Protein AF-A0A954D3Q6-F1 (afdb_monomer_lite)

Sequence (70 aa):
MSATPSKVRIRLPLVGFPRHESEDVWAVPAEEGEGTWRVVTAPFLSADVHSGDRISVSPSGGFLRYEGVV

pLDDT: mean 75.75, std 11.82, range [39.69, 90.19]

Radius of gyration: 11.85 Å; chains: 1; bounding box: 26×19×38 Å

Foldseek 3Di:
DDPQPQKDWEWADFPPPPPDDIDTWIWGADPDDDQKTATCDDDPRRVADDHRWIWGWDDDPNHTYTDGTD

Secondary structure (DSSP, 8-state):
--PPPSSEEEEEEPSS-TTT-EEEEEEEE-SSSTTEEEEEE--TTSTT--TT-EEEEEEETTEEEEEEE-

Structure (mmCIF, N/CA/C/O backbone):
data_AF-A0A954D3Q6-F1
#
_entry.id   AF-A0A954D3Q6-F1
#
loop_
_atom_site.group_PDB
_atom_site.id
_atom_site.type_symbol
_atom_site.label_atom_id
_atom_site.label_alt_id
_atom_site.label_comp_id
_atom_site.label_asym_id
_atom_site.label_entity_id
_atom_site.label_seq_id
_atom_site.pdbx_PDB_ins_code
_atom_site.Cartn_x
_atom_site.Cartn_y
_atom_site.Cartn_z
_atom_site.occupancy
_atom_site.B_iso_or_equiv
_atom_site.auth_seq_id
_atom_site.auth_comp_id
_atom_site.auth_asym_id
_atom_site.auth_atom_id
_atom_site.pdbx_PDB_model_num
ATOM 1 N N . MET A 1 1 ? -15.792 -5.206 18.441 1.00 39.69 1 MET A N 1
ATOM 2 C CA . MET A 1 1 ? -14.673 -4.251 18.286 1.00 39.69 1 MET A CA 1
ATOM 3 C C . MET A 1 1 ? -13.827 -4.734 17.121 1.00 39.69 1 MET A C 1
ATOM 5 O O . MET A 1 1 ? -13.337 -5.851 17.198 1.00 39.69 1 MET A O 1
ATOM 9 N N . SER A 1 2 ? -13.750 -3.972 16.026 1.00 50.09 2 SER A N 1
ATOM 10 C CA . SER A 1 2 ? -12.914 -4.330 14.873 1.00 50.09 2 SER A CA 1
ATOM 11 C C . SER A 1 2 ? -11.496 -3.847 15.163 1.00 50.09 2 SER A C 1
ATOM 13 O O . SER A 1 2 ? -11.289 -2.647 15.325 1.00 50.09 2 SER A O 1
ATOM 15 N N . ALA A 1 3 ? -10.549 -4.765 15.346 1.00 58.31 3 ALA A N 1
ATOM 16 C CA . ALA A 1 3 ? -9.152 -4.399 15.527 1.00 58.31 3 ALA A CA 1
ATOM 17 C C . ALA A 1 3 ? -8.625 -3.862 14.194 1.00 58.31 3 ALA A C 1
ATOM 19 O O . ALA A 1 3 ? -8.659 -4.581 13.195 1.00 58.31 3 ALA A O 1
ATOM 20 N N . THR A 1 4 ? -8.154 -2.614 14.166 1.00 59.84 4 THR A N 1
ATOM 21 C CA . THR A 1 4 ? -7.445 -2.089 12.998 1.00 59.84 4 THR A CA 1
ATOM 22 C C . THR A 1 4 ? -6.234 -2.987 12.748 1.00 59.84 4 THR A C 1
ATOM 24 O O . THR A 1 4 ? -5.403 -3.138 13.650 1.00 59.84 4 THR A O 1
ATOM 27 N N . PRO A 1 5 ? -6.130 -3.639 11.579 1.00 66.31 5 PRO A N 1
ATOM 28 C CA . PRO A 1 5 ? -5.037 -4.560 11.332 1.00 66.31 5 PRO A CA 1
ATOM 29 C C . PRO A 1 5 ? -3.709 -3.799 11.372 1.00 66.31 5 PRO A C 1
ATOM 31 O O . PRO A 1 5 ? -3.513 -2.833 10.640 1.00 66.31 5 PRO A O 1
ATOM 34 N N . SER A 1 6 ? -2.783 -4.246 12.226 1.00 77.06 6 SER A N 1
ATOM 35 C CA . SER A 1 6 ? -1.472 -3.604 12.413 1.00 77.06 6 SER A CA 1
ATOM 36 C C . SER A 1 6 ? -0.593 -3.668 11.162 1.00 77.06 6 SER A C 1
ATOM 38 O O . SER A 1 6 ? 0.379 -2.929 11.058 1.00 77.06 6 SER A O 1
ATOM 40 N N . LYS A 1 7 ? -0.921 -4.565 10.224 1.00 81.31 7 LYS A N 1
ATOM 41 C CA . LYS A 1 7 ? -0.264 -4.739 8.930 1.00 81.31 7 LYS A CA 1
ATOM 42 C C . LYS A 1 7 ? -1.248 -5.367 7.943 1.00 81.31 7 LYS A C 1
ATOM 44 O O . LYS A 1 7 ? -1.932 -6.328 8.294 1.00 81.31 7 LYS A O 1
ATOM 49 N N . VAL A 1 8 ? -1.288 -4.869 6.713 1.00 84.06 8 VAL A N 1
ATOM 50 C CA . VAL A 1 8 ? -2.132 -5.400 5.631 1.00 84.06 8 VAL A CA 1
ATOM 51 C C . VAL A 1 8 ? -1.315 -5.662 4.382 1.00 84.06 8 VAL A C 1
ATOM 53 O O . VAL A 1 8 ? -0.262 -5.061 4.159 1.00 84.06 8 VAL A O 1
ATOM 56 N N . ARG A 1 9 ? -1.830 -6.577 3.565 1.00 84.00 9 ARG A N 1
ATOM 57 C CA . ARG A 1 9 ? -1.322 -6.838 2.227 1.00 84.00 9 ARG A CA 1
ATOM 58 C C . ARG A 1 9 ? -2.175 -6.064 1.227 1.00 84.00 9 ARG A C 1
ATOM 60 O O . ARG A 1 9 ? -3.393 -6.233 1.225 1.00 84.00 9 ARG A O 1
ATOM 67 N N . ILE A 1 10 ? -1.547 -5.218 0.419 1.00 81.06 10 ILE A N 1
ATOM 68 C CA . ILE A 1 10 ? -2.210 -4.408 -0.610 1.00 81.06 10 ILE A CA 1
ATOM 69 C C . ILE A 1 10 ? -1.693 -4.857 -1.962 1.00 81.06 10 ILE A C 1
ATOM 71 O O . ILE A 1 10 ? -0.503 -5.108 -2.121 1.00 81.06 10 ILE A O 1
ATOM 75 N N . ARG A 1 11 ? -2.595 -4.964 -2.929 1.00 79.81 11 ARG A N 1
ATOM 76 C CA . ARG A 1 11 ? -2.255 -5.370 -4.284 1.00 79.81 11 ARG A CA 1
ATOM 77 C C . ARG A 1 11 ? -2.093 -4.135 -5.159 1.00 79.81 11 ARG A C 1
ATOM 79 O O . ARG A 1 11 ? -3.067 -3.414 -5.377 1.00 79.81 11 ARG A O 1
ATOM 86 N N . LEU A 1 12 ? -0.877 -3.897 -5.639 1.00 78.00 12 LEU A N 1
ATOM 87 C CA . LEU A 1 12 ? -0.550 -2.797 -6.540 1.00 78.00 12 LEU A CA 1
ATOM 88 C C . LEU A 1 12 ? -0.537 -3.288 -7.992 1.00 78.00 12 LEU A C 1
ATOM 90 O O . LEU A 1 12 ? -0.053 -4.390 -8.252 1.00 78.00 12 LEU A O 1
ATOM 94 N N . PRO A 1 13 ? -1.051 -2.505 -8.952 1.00 73.25 13 PRO A N 1
ATOM 95 C CA . PRO A 1 13 ? -0.845 -2.792 -10.367 1.00 73.25 13 PRO A CA 1
ATOM 96 C C . PRO A 1 13 ? 0.618 -2.530 -10.761 1.00 73.25 13 PRO A C 1
ATOM 98 O O . PRO A 1 13 ? 1.181 -1.505 -10.376 1.00 73.25 13 PRO A O 1
ATOM 101 N N . LEU A 1 14 ? 1.226 -3.412 -11.562 1.00 70.06 14 LEU A N 1
ATOM 102 C CA . LEU A 1 14 ? 2.506 -3.106 -12.206 1.00 70.06 14 LEU A CA 1
ATOM 103 C C . LEU A 1 14 ? 2.289 -2.137 -13.376 1.00 70.06 14 LEU A C 1
ATOM 105 O O . LEU A 1 14 ? 1.410 -2.341 -14.217 1.00 70.06 14 LEU A O 1
ATOM 109 N N . VAL A 1 15 ? 3.115 -1.096 -13.466 1.00 63.00 15 VAL A N 1
ATOM 110 C CA . VAL A 1 15 ? 3.114 -0.171 -14.611 1.00 63.00 15 VAL A CA 1
ATOM 111 C C . VAL A 1 15 ? 4.127 -0.668 -15.639 1.00 63.00 15 VAL A C 1
ATOM 113 O O . VAL A 1 15 ? 5.190 -1.173 -15.292 1.00 63.00 15 VAL A O 1
ATOM 116 N N . GLY A 1 16 ? 3.795 -0.556 -16.925 1.00 58.19 16 GLY A N 1
ATOM 117 C CA . GLY A 1 16 ? 4.653 -1.040 -18.016 1.00 58.19 16 GLY A CA 1
ATOM 118 C C . GLY A 1 16 ? 4.502 -2.533 -18.330 1.00 58.19 16 GLY A C 1
ATOM 119 O O . GLY A 1 16 ? 5.001 -2.985 -19.358 1.00 58.19 16 GLY A O 1
ATOM 120 N N . PHE A 1 17 ? 3.733 -3.272 -17.525 1.00 56.28 17 PHE A N 1
ATOM 121 C CA . PHE A 1 17 ? 3.357 -4.664 -17.772 1.00 56.28 17 PHE A CA 1
ATOM 122 C C . PHE A 1 17 ? 1.853 -4.736 -18.076 1.00 56.28 17 PHE A C 1
ATOM 124 O O . PHE A 1 17 ? 1.042 -4.976 -17.183 1.00 56.28 17 PHE A O 1
ATOM 131 N N . PRO A 1 18 ? 1.429 -4.531 -19.340 1.00 51.75 18 PRO A N 1
ATOM 132 C CA . PRO A 1 18 ? 0.016 -4.398 -19.725 1.00 51.75 18 PRO A CA 1
ATOM 133 C C . PRO A 1 18 ? -0.825 -5.677 -19.543 1.00 51.75 18 PRO A C 1
ATOM 135 O O . PRO A 1 18 ? -1.983 -5.720 -19.951 1.00 51.75 18 PRO A O 1
ATOM 138 N N . ARG A 1 19 ? -0.263 -6.736 -18.949 1.00 54.16 19 ARG A N 1
ATOM 139 C CA . ARG A 1 19 ? -0.927 -8.017 -18.707 1.00 54.16 19 ARG A CA 1
ATOM 140 C C . ARG A 1 19 ? -0.874 -8.373 -17.223 1.00 54.16 19 ARG A C 1
ATOM 142 O O . ARG A 1 19 ? -0.098 -9.226 -16.832 1.00 54.16 19 ARG A O 1
ATOM 149 N N . HIS A 1 20 ? -1.749 -7.755 -16.432 1.00 52.62 20 HIS A N 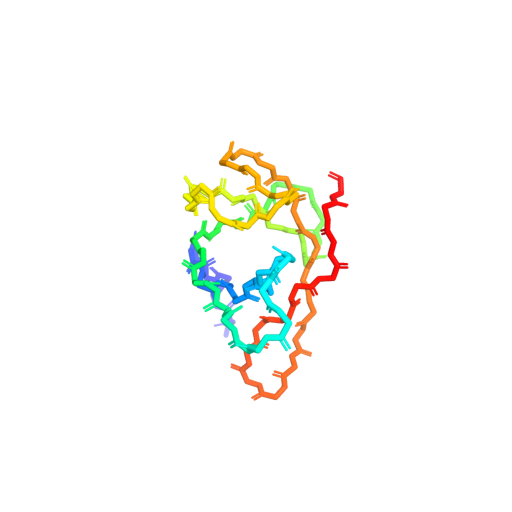1
ATOM 150 C CA . HIS A 1 20 ? -2.267 -8.290 -15.159 1.00 52.62 20 HIS A CA 1
ATOM 151 C C . HIS A 1 20 ? -1.275 -8.661 -14.052 1.00 52.62 20 HIS A C 1
ATOM 153 O O . HIS A 1 20 ? -1.686 -9.281 -13.070 1.00 52.62 20 HIS A O 1
ATOM 159 N N . GLU A 1 21 ? -0.006 -8.296 -14.156 1.00 64.56 21 GLU A N 1
ATOM 160 C CA . GLU A 1 21 ? 0.900 -8.517 -13.047 1.00 64.56 21 GLU A CA 1
ATOM 161 C C . GLU A 1 21 ? 0.586 -7.460 -11.991 1.00 64.56 21 GLU A C 1
ATOM 163 O O . GLU A 1 21 ? 0.609 -6.252 -12.223 1.00 64.56 21 GLU A O 1
ATOM 168 N N . SER A 1 22 ? 0.141 -7.951 -10.846 1.00 70.62 22 SER A N 1
ATOM 169 C CA . SER A 1 22 ? -0.104 -7.161 -9.658 1.00 70.62 22 SER A CA 1
ATOM 170 C C . SER A 1 22 ? 0.787 -7.711 -8.570 1.00 70.62 22 SER A C 1
ATOM 172 O O . SER A 1 22 ? 0.836 -8.931 -8.387 1.00 70.62 22 SER A O 1
ATOM 174 N N . GLU A 1 23 ? 1.456 -6.841 -7.839 1.00 76.81 23 GLU A N 1
ATOM 175 C CA . GLU A 1 23 ? 2.328 -7.245 -6.750 1.00 76.81 23 GLU A CA 1
ATOM 176 C C . GLU A 1 23 ? 1.677 -6.979 -5.399 1.00 76.81 23 GLU A C 1
ATOM 178 O O . GLU A 1 23 ? 0.906 -6.036 -5.218 1.00 76.81 23 GLU A O 1
ATOM 183 N N . ASP A 1 24 ? 1.972 -7.852 -4.445 1.00 79.31 24 ASP A N 1
ATOM 184 C CA . ASP A 1 24 ? 1.496 -7.709 -3.083 1.00 79.31 24 ASP A CA 1
ATOM 185 C C . ASP A 1 24 ? 2.547 -6.941 -2.267 1.00 79.31 24 ASP A C 1
ATOM 187 O O . ASP A 1 24 ? 3.635 -7.455 -2.000 1.00 79.31 24 ASP A O 1
ATOM 191 N N . VAL A 1 25 ? 2.199 -5.738 -1.815 1.00 82.44 25 VAL A N 1
ATOM 192 C CA . VAL A 1 25 ? 3.005 -4.951 -0.878 1.00 82.44 25 VAL A CA 1
ATOM 193 C C . VAL A 1 25 ? 2.500 -5.107 0.541 1.00 82.44 25 VAL A C 1
ATOM 195 O O . VAL A 1 25 ? 1.327 -5.388 0.803 1.00 82.44 25 VAL A O 1
ATOM 198 N N . TRP A 1 26 ? 3.403 -4.885 1.486 1.00 87.19 26 TRP A N 1
ATOM 199 C CA . TRP A 1 26 ? 3.058 -4.818 2.894 1.00 87.19 26 TRP A CA 1
ATOM 200 C C . TRP A 1 26 ? 2.971 -3.371 3.342 1.00 87.19 26 TRP A C 1
ATOM 202 O O . TRP A 1 26 ? 3.930 -2.622 3.167 1.00 87.19 26 TRP A O 1
ATOM 212 N N . ALA A 1 27 ? 1.868 -3.007 3.988 1.00 88.12 27 ALA A N 1
ATOM 213 C CA . ALA A 1 27 ? 1.675 -1.674 4.535 1.00 88.12 27 ALA A CA 1
ATOM 214 C C . ALA A 1 27 ? 1.137 -1.716 5.967 1.00 88.12 27 ALA A C 1
ATOM 216 O O . ALA A 1 27 ? 0.548 -2.708 6.403 1.00 88.12 27 ALA A O 1
ATOM 217 N N . VAL A 1 28 ? 1.351 -0.628 6.695 1.00 90.06 28 VAL A N 1
ATOM 218 C CA . VAL A 1 28 ? 0.835 -0.394 8.050 1.00 90.06 28 VAL A CA 1
ATOM 219 C C . VAL A 1 28 ? -0.037 0.860 8.046 1.00 90.06 28 VAL A C 1
ATOM 221 O O . VAL A 1 28 ? 0.163 1.703 7.168 1.00 90.06 28 VAL A O 1
ATOM 224 N N . PRO A 1 29 ? -1.007 1.005 8.964 1.00 87.56 29 PRO A N 1
ATOM 225 C CA . PRO A 1 29 ? -1.815 2.218 9.028 1.00 87.56 29 PRO A CA 1
ATOM 226 C C . PRO A 1 29 ? -0.905 3.441 9.175 1.00 87.56 29 PRO A C 1
ATOM 228 O O . PRO A 1 29 ? 0.039 3.414 9.970 1.00 87.56 29 PRO A O 1
ATOM 231 N N . ALA A 1 30 ? -1.148 4.493 8.396 1.00 82.00 30 ALA A N 1
ATOM 232 C CA . ALA A 1 30 ? -0.471 5.761 8.622 1.00 82.00 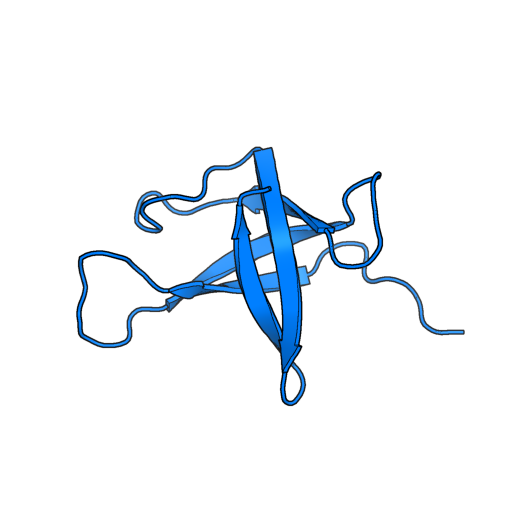30 ALA A CA 1
ATOM 233 C C . ALA A 1 30 ? -1.059 6.437 9.872 1.00 82.00 30 ALA A C 1
ATOM 235 O O . ALA A 1 30 ? -2.233 6.263 10.190 1.00 82.00 30 ALA A O 1
ATOM 236 N N . GLU A 1 31 ? -0.248 7.221 10.582 1.00 79.06 31 GLU A N 1
ATOM 237 C CA . GLU A 1 31 ? -0.701 7.982 11.760 1.00 79.06 31 GLU A CA 1
ATOM 238 C C . GLU A 1 31 ? -1.685 9.114 11.386 1.00 79.06 31 GLU A C 1
ATOM 240 O O . GLU A 1 31 ? -2.371 9.647 12.254 1.00 79.06 31 GLU A O 1
ATOM 245 N N . GLU A 1 32 ? -1.794 9.446 10.092 1.00 66.25 32 GLU A N 1
ATOM 246 C CA . GLU A 1 32 ? -2.697 10.457 9.536 1.00 66.25 32 GLU A CA 1
ATOM 247 C C . GLU A 1 32 ? -3.785 9.835 8.648 1.00 66.25 32 GLU A C 1
ATOM 249 O O . GLU A 1 32 ? -3.504 9.331 7.560 1.00 66.25 32 GLU A O 1
ATOM 254 N N . GLY A 1 33 ? -5.043 9.983 9.070 1.00 67.25 33 GLY A N 1
ATOM 255 C CA . GLY A 1 33 ? -6.219 9.788 8.220 1.00 67.25 33 GLY A CA 1
ATOM 256 C C . GLY A 1 33 ? -6.686 8.337 8.071 1.00 67.25 33 GLY A C 1
ATOM 257 O O . GLY A 1 33 ? -5.909 7.404 7.880 1.00 67.25 33 GLY A O 1
ATOM 258 N N . GLU A 1 34 ? -8.002 8.148 8.138 1.00 78.19 34 GLU A N 1
ATOM 259 C CA . GLU A 1 34 ? -8.631 6.862 7.844 1.00 78.19 34 GLU A CA 1
ATOM 260 C C . GLU A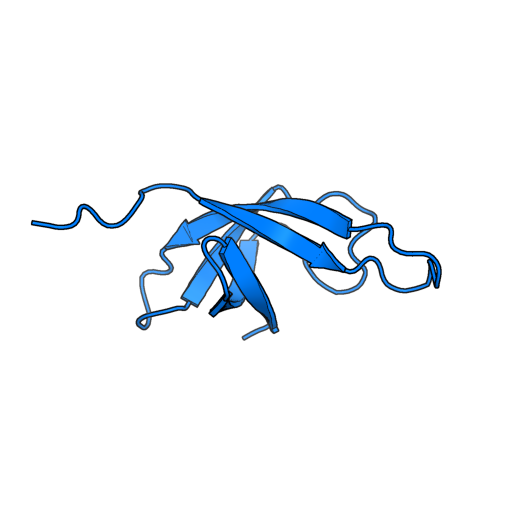 1 34 ? -8.402 6.490 6.368 1.00 78.19 34 GLU A C 1
ATOM 262 O O . GLU A 1 34 ? -8.628 7.303 5.476 1.00 78.19 34 GLU A O 1
ATOM 267 N N . GLY A 1 35 ? -7.938 5.264 6.104 1.00 81.25 35 GLY A N 1
ATOM 268 C CA . GLY A 1 35 ? -7.695 4.779 4.737 1.00 81.25 35 GLY A CA 1
ATOM 269 C C . GLY A 1 35 ? -6.312 5.104 4.159 1.00 81.25 35 GLY A C 1
ATOM 270 O O . GLY A 1 35 ? -6.015 4.674 3.043 1.00 81.25 35 GLY A O 1
ATOM 271 N N . THR A 1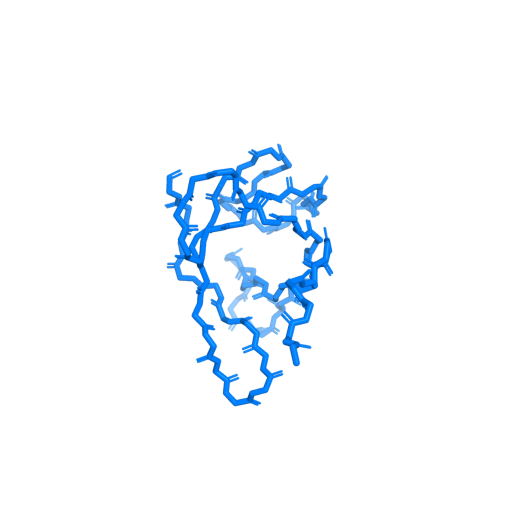 36 ? -5.443 5.781 4.913 1.00 88.25 36 THR A N 1
ATOM 272 C CA . THR A 1 36 ? -4.042 6.009 4.530 1.00 88.25 36 THR A CA 1
ATOM 273 C C . THR A 1 36 ? -3.137 4.931 5.120 1.00 88.25 36 THR A C 1
ATOM 275 O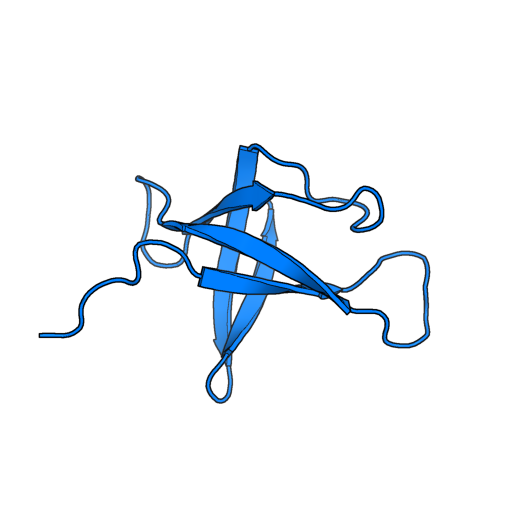 O . THR A 1 36 ? -3.212 4.602 6.307 1.00 88.25 36 THR A O 1
ATOM 278 N N . TRP A 1 37 ? -2.236 4.391 4.304 1.00 90.19 37 TRP A N 1
ATOM 279 C CA . TRP A 1 37 ? -1.308 3.335 4.700 1.00 90.19 37 TRP A CA 1
ATOM 280 C C . TRP A 1 37 ? 0.119 3.696 4.307 1.00 90.19 37 TRP A C 1
ATOM 282 O O . TRP A 1 37 ? 0.360 4.209 3.222 1.00 90.19 37 TRP A O 1
ATOM 292 N N . ARG A 1 38 ? 1.085 3.411 5.181 1.00 89.88 38 ARG A N 1
ATOM 293 C CA . ARG A 1 38 ? 2.513 3.539 4.886 1.00 89.88 38 ARG A CA 1
ATOM 294 C C . ARG A 1 38 ? 3.062 2.207 4.393 1.00 89.88 38 ARG A C 1
ATOM 296 O O . ARG A 1 38 ? 2.946 1.191 5.083 1.00 89.88 38 ARG A O 1
ATOM 303 N N . VAL A 1 39 ? 3.710 2.221 3.238 1.00 88.69 39 VAL A N 1
ATOM 304 C CA . VAL A 1 39 ? 4.335 1.044 2.633 1.00 88.69 39 VAL A CA 1
ATOM 305 C C . VAL A 1 39 ? 5.599 0.673 3.408 1.00 88.69 39 VAL A C 1
ATOM 307 O O . VAL A 1 39 ? 6.478 1.500 3.630 1.00 88.69 39 VAL A O 1
ATOM 310 N N . VAL A 1 40 ? 5.693 -0.582 3.844 1.00 86.00 40 VAL A N 1
ATOM 311 C CA . VAL A 1 40 ? 6.855 -1.137 4.563 1.00 86.00 40 VAL A CA 1
ATOM 312 C C . VAL A 1 40 ? 7.803 -1.849 3.607 1.00 86.00 40 VAL A C 1
ATOM 314 O O . VAL A 1 40 ? 9.009 -1.876 3.832 1.00 86.00 40 VAL A O 1
ATOM 317 N N . THR A 1 41 ? 7.264 -2.474 2.563 1.00 80.12 41 THR A N 1
ATOM 318 C CA . THR A 1 41 ? 8.061 -3.217 1.586 1.00 80.12 41 THR A CA 1
ATOM 319 C C . THR A 1 41 ? 7.430 -3.060 0.213 1.00 80.12 41 THR A C 1
ATOM 321 O O . THR A 1 41 ? 6.311 -3.531 0.010 1.00 80.12 41 THR A O 1
ATOM 324 N N . ALA A 1 42 ? 8.159 -2.409 -0.691 1.00 68.56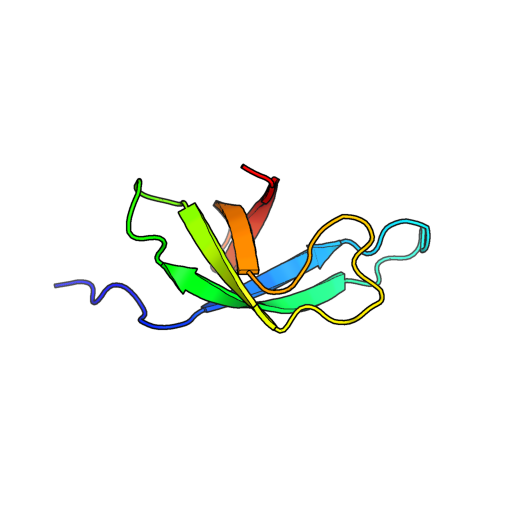 42 ALA A N 1
ATOM 325 C CA . ALA A 1 42 ? 7.828 -2.285 -2.105 1.00 68.56 42 ALA A CA 1
ATOM 326 C C . ALA A 1 42 ? 8.879 -3.042 -2.942 1.00 68.56 42 ALA A C 1
ATOM 328 O O . ALA A 1 42 ? 10.069 -2.722 -2.852 1.00 68.56 42 ALA A O 1
ATOM 329 N N . PRO A 1 43 ? 8.487 -4.081 -3.691 1.00 66.00 43 PRO A N 1
ATOM 330 C CA . PRO A 1 43 ? 9.264 -4.612 -4.803 1.00 66.00 43 PRO A CA 1
ATOM 331 C C . PRO A 1 43 ? 9.663 -3.518 -5.805 1.00 66.00 43 PRO A C 1
ATOM 333 O O . PRO A 1 43 ? 8.953 -2.547 -6.022 1.00 66.00 43 PRO A O 1
ATOM 336 N N . PHE A 1 44 ? 10.808 -3.697 -6.464 1.00 60.66 44 PHE A N 1
ATOM 337 C CA . PHE A 1 44 ? 11.362 -2.736 -7.431 1.00 60.66 44 PHE A CA 1
ATOM 338 C C . PHE A 1 44 ? 10.514 -2.539 -8.707 1.00 60.66 44 PHE A C 1
ATOM 340 O O . PHE A 1 44 ? 10.911 -1.770 -9.578 1.00 60.66 44 PHE A O 1
ATOM 347 N N . LEU A 1 45 ? 9.405 -3.269 -8.862 1.00 59.78 45 LEU A N 1
ATOM 348 C CA . LEU A 1 45 ? 8.638 -3.352 -10.107 1.00 59.78 45 LEU A CA 1
ATOM 349 C C . LEU A 1 45 ? 7.343 -2.517 -10.079 1.00 59.78 45 LEU A C 1
ATOM 351 O O . LEU A 1 45 ? 6.803 -2.218 -11.147 1.00 59.78 45 LEU A O 1
ATOM 355 N N . SER A 1 46 ? 6.867 -2.075 -8.909 1.00 62.00 46 SER A N 1
ATOM 356 C CA . SER A 1 46 ? 5.734 -1.153 -8.791 1.00 62.00 46 SER A CA 1
ATOM 357 C C . SER A 1 46 ? 6.190 0.263 -9.120 1.00 62.00 46 SER A C 1
ATOM 359 O O . SER A 1 46 ? 6.861 0.906 -8.317 1.00 62.00 46 SER A O 1
ATOM 361 N N . ALA A 1 47 ? 5.845 0.755 -10.308 1.00 63.34 47 ALA A N 1
ATOM 362 C CA . ALA A 1 47 ? 6.567 1.885 -10.893 1.00 63.34 47 ALA A CA 1
ATOM 363 C C . ALA A 1 47 ? 6.391 3.257 -10.228 1.00 63.34 47 ALA A C 1
ATOM 365 O O . ALA A 1 47 ? 7.053 4.184 -10.665 1.00 63.34 47 ALA A O 1
ATOM 366 N N . ASP A 1 48 ? 5.588 3.410 -9.179 1.00 72.31 48 ASP A N 1
ATOM 367 C CA . ASP A 1 48 ? 5.425 4.712 -8.515 1.00 72.31 48 ASP A CA 1
ATOM 368 C C . ASP A 1 48 ? 5.313 4.604 -6.987 1.00 72.31 48 ASP A C 1
ATOM 370 O O . ASP A 1 48 ? 4.966 5.579 -6.331 1.00 72.31 48 ASP A O 1
ATOM 374 N N . VAL A 1 49 ? 5.586 3.430 -6.403 1.00 77.38 49 VAL A N 1
ATOM 375 C CA . VAL A 1 49 ? 5.440 3.199 -4.958 1.00 77.38 49 VAL A CA 1
ATOM 376 C C . VAL A 1 49 ? 6.729 2.631 -4.388 1.00 77.38 49 VAL A C 1
ATOM 378 O O . VAL A 1 49 ? 7.189 1.566 -4.794 1.00 77.38 49 VAL A O 1
ATOM 381 N N . HIS A 1 50 ? 7.283 3.322 -3.401 1.00 81.38 50 HIS A N 1
ATOM 382 C CA . HIS A 1 50 ? 8.505 2.954 -2.706 1.00 81.38 50 HIS A CA 1
ATOM 383 C C . HIS A 1 50 ? 8.238 2.616 -1.241 1.00 81.38 50 HIS A C 1
ATOM 385 O O . HIS A 1 50 ? 7.216 2.955 -0.641 1.00 81.38 50 HIS A O 1
ATOM 391 N N . SER A 1 51 ? 9.201 1.929 -0.630 1.00 85.00 51 SER A N 1
ATOM 392 C CA . SER A 1 51 ? 9.157 1.690 0.812 1.00 85.00 51 SER A CA 1
ATOM 393 C C . SER A 1 51 ? 9.240 3.029 1.548 1.00 85.00 51 SER A C 1
ATOM 395 O O . SER A 1 51 ? 10.158 3.809 1.314 1.00 85.00 51 SER A O 1
ATOM 397 N N . GLY A 1 52 ? 8.300 3.275 2.456 1.00 85.62 52 GLY A N 1
ATOM 398 C CA . GLY A 1 52 ? 8.151 4.538 3.176 1.00 85.62 52 GLY A CA 1
ATOM 399 C C . GLY A 1 52 ? 7.057 5.451 2.622 1.00 85.62 52 GLY A C 1
ATOM 400 O O . GLY A 1 52 ? 6.580 6.302 3.384 1.00 85.62 52 GLY A O 1
ATOM 401 N N . ASP A 1 53 ? 6.617 5.234 1.377 1.00 88.19 53 ASP A N 1
ATOM 402 C CA . ASP A 1 53 ? 5.561 6.028 0.748 1.00 88.19 53 ASP A CA 1
ATOM 403 C C . ASP A 1 53 ? 4.227 5.844 1.463 1.00 88.19 53 ASP A C 1
ATOM 405 O O . ASP A 1 53 ? 3.939 4.808 2.078 1.00 88.19 53 ASP A O 1
ATOM 409 N N . ARG A 1 54 ? 3.400 6.883 1.382 1.00 89.06 54 ARG A N 1
ATOM 410 C CA . ARG A 1 54 ? 2.027 6.869 1.874 1.00 89.06 54 ARG A CA 1
ATOM 411 C C . ARG A 1 54 ? 1.106 6.638 0.698 1.00 89.06 54 ARG A C 1
ATOM 413 O O . ARG A 1 54 ? 1.244 7.277 -0.335 1.00 89.06 54 ARG A O 1
ATOM 420 N N . ILE A 1 55 ? 0.168 5.724 0.868 1.00 87.38 55 ILE A N 1
ATOM 421 C CA . ILE A 1 55 ? -0.791 5.355 -0.159 1.00 87.38 55 ILE A CA 1
ATOM 422 C C . ILE A 1 55 ? -2.204 5.439 0.396 1.00 87.38 55 ILE A C 1
ATOM 424 O O . ILE A 1 55 ? -2.455 5.111 1.558 1.00 87.38 55 ILE A O 1
ATOM 428 N N . SER A 1 56 ? -3.131 5.864 -0.449 1.00 88.44 56 SER A N 1
ATOM 429 C CA . SER A 1 56 ? -4.556 5.791 -0.170 1.00 88.44 56 SER A CA 1
ATOM 430 C C . SER A 1 56 ? -5.101 4.472 -0.703 1.00 88.44 56 SER A C 1
ATOM 432 O O . SER A 1 56 ? -4.762 4.045 -1.815 1.00 88.44 56 SER A O 1
ATOM 434 N N . VAL A 1 57 ? -5.932 3.809 0.100 1.00 85.19 57 VAL A N 1
ATOM 435 C CA . VAL A 1 57 ? -6.625 2.585 -0.306 1.00 85.19 57 VAL A CA 1
ATOM 436 C C . VAL A 1 57 ? -8.102 2.630 0.053 1.00 85.19 57 VAL A C 1
ATOM 438 O O . VAL A 1 57 ? -8.495 3.197 1.072 1.00 85.19 57 VAL A O 1
ATOM 441 N N . SER A 1 58 ? -8.919 1.957 -0.752 1.00 85.12 58 SER A N 1
ATOM 442 C CA . SER A 1 58 ? -10.360 1.837 -0.549 1.00 85.12 58 SER A CA 1
ATOM 443 C C . SER A 1 58 ? -10.780 0.367 -0.358 1.00 85.12 58 SER A C 1
ATOM 445 O O . SER A 1 58 ? -10.182 -0.537 -0.951 1.00 85.12 58 SER A O 1
ATOM 447 N N . PRO A 1 59 ? -11.792 0.058 0.474 1.00 83.06 59 PRO A N 1
ATOM 448 C CA . PRO A 1 59 ? -12.354 -1.289 0.545 1.00 83.06 59 PRO A CA 1
ATOM 449 C C . PRO A 1 59 ? -13.070 -1.657 -0.761 1.00 83.06 59 PRO A C 1
ATOM 451 O O . PRO A 1 59 ? -13.959 -0.943 -1.216 1.00 83.06 59 PRO A O 1
ATOM 454 N N . SER A 1 60 ? -12.742 -2.811 -1.337 1.00 80.50 60 SER A N 1
ATOM 455 C CA . SER A 1 60 ? -13.368 -3.332 -2.554 1.00 80.50 60 SER A CA 1
ATOM 456 C C . SER A 1 60 ? -13.528 -4.845 -2.445 1.00 80.50 60 SER A C 1
ATOM 458 O O . SER A 1 60 ? -12.545 -5.573 -2.483 1.00 80.50 60 SER A O 1
ATOM 460 N N . GLY A 1 61 ? -14.760 -5.346 -2.311 1.00 72.69 61 GLY A N 1
ATOM 461 C CA . GLY A 1 61 ? -15.053 -6.782 -2.452 1.00 72.69 61 GLY A CA 1
ATOM 462 C C . GLY A 1 61 ? -14.240 -7.725 -1.549 1.00 72.69 61 GLY A C 1
ATOM 463 O O . GLY A 1 61 ? -13.887 -8.818 -1.982 1.00 72.69 61 GLY A O 1
ATOM 464 N N . GLY A 1 62 ? -13.918 -7.310 -0.318 1.00 76.62 62 GLY A N 1
ATOM 465 C CA . GLY A 1 62 ? -13.148 -8.113 0.647 1.00 76.62 62 GLY A CA 1
ATOM 466 C C . GLY A 1 62 ? -11.628 -7.910 0.611 1.00 76.62 62 GLY A C 1
ATOM 467 O O . GLY A 1 62 ? -10.920 -8.537 1.394 1.00 76.62 62 GLY A O 1
ATOM 468 N N . PHE A 1 63 ? -11.121 -7.021 -0.245 1.00 75.81 63 PHE A N 1
ATOM 469 C CA . PHE A 1 63 ? -9.717 -6.603 -0.281 1.00 75.81 63 PHE A CA 1
ATOM 470 C C . PHE A 1 63 ? -9.589 -5.073 -0.247 1.00 75.81 63 PHE A C 1
ATOM 472 O O . PHE A 1 63 ? -10.576 -4.351 -0.388 1.00 75.81 63 PHE A O 1
ATOM 479 N N . LEU A 1 64 ? -8.369 -4.573 -0.032 1.00 81.19 64 LEU A N 1
ATOM 480 C CA . LEU A 1 64 ? -8.046 -3.150 -0.145 1.00 81.19 64 LEU A CA 1
ATOM 481 C C . LEU A 1 64 ? -7.507 -2.870 -1.548 1.00 81.19 64 LEU A C 1
ATOM 483 O O . LEU A 1 64 ? -6.556 -3.516 -1.995 1.00 81.19 64 LEU A O 1
ATOM 487 N N . ARG A 1 65 ? -8.132 -1.924 -2.243 1.00 82.25 65 ARG A N 1
ATOM 488 C CA . ARG A 1 65 ? -7.734 -1.446 -3.564 1.00 82.25 65 ARG A CA 1
ATOM 489 C C . ARG A 1 65 ? -6.853 -0.214 -3.409 1.00 82.25 65 ARG A C 1
ATOM 491 O O . ARG A 1 65 ? -7.210 0.704 -2.686 1.00 82.25 65 ARG A O 1
ATOM 498 N N . TYR A 1 66 ? -5.725 -0.199 -4.103 1.00 83.75 66 TYR A N 1
ATOM 499 C CA . TYR A 1 66 ? -4.857 0.970 -4.198 1.00 83.75 66 TYR A CA 1
ATOM 500 C C . TYR A 1 66 ? -5.480 2.071 -5.066 1.00 83.75 66 TYR A C 1
ATOM 502 O O . TYR A 1 66 ? -5.926 1.789 -6.181 1.00 83.75 66 TYR A O 1
ATOM 510 N N . GLU A 1 67 ? -5.489 3.305 -4.554 1.00 85.00 67 GLU A N 1
ATOM 511 C CA . GLU A 1 67 ? -6.015 4.495 -5.242 1.00 85.00 67 GLU A CA 1
ATOM 512 C C . GLU A 1 67 ? -4.898 5.442 -5.719 1.00 85.00 67 GLU A C 1
ATOM 514 O O . GLU A 1 67 ? -5.040 6.077 -6.761 1.00 85.00 67 GLU A O 1
ATOM 519 N N . GLY A 1 68 ? -3.777 5.527 -4.994 1.00 83.88 68 GLY A N 1
ATOM 520 C CA . GLY A 1 68 ? -2.659 6.415 -5.336 1.00 83.88 68 GLY A CA 1
ATOM 521 C C . GLY A 1 68 ? -1.699 6.672 -4.170 1.00 83.88 68 GLY A C 1
ATOM 522 O O . GLY A 1 68 ? -2.025 6.359 -3.023 1.00 83.88 68 GLY A O 1
ATOM 523 N N . VAL A 1 69 ? -0.528 7.246 -4.462 1.00 85.38 69 VAL A N 1
ATOM 524 C CA . VAL A 1 69 ? 0.386 7.835 -3.461 1.00 85.38 69 VAL A CA 1
ATOM 525 C C . VAL A 1 69 ? -0.177 9.179 -2.981 1.00 85.38 69 VAL A C 1
ATOM 527 O O . VAL A 1 69 ? -0.802 9.891 -3.770 1.00 85.38 69 VAL A O 1
ATOM 530 N N . VAL A 1 70 ? 0.026 9.511 -1.701 1.00 84.56 70 VAL A N 1
ATOM 531 C CA . VAL A 1 70 ? -0.490 10.723 -1.026 1.00 84.56 70 VAL A CA 1
ATOM 532 C C . VAL A 1 70 ? 0.629 11.561 -0.425 1.00 84.56 70 VAL A C 1
ATOM 534 O O . VAL A 1 70 ? 1.537 10.964 0.200 1.00 84.56 70 VAL A O 1
#